Protein AF-A0A7V9DFH9-F1 (afdb_monomer_lite)

Sequence (57 aa):
MEAIILDGLGWIGAALILAAYGLVSFKRLAPDSMAYQGLNIAASILLLINTMYYGAY

pLDDT: mean 95.2, std 6.29, range [64.31, 98.56]

Structure (mmCIF, N/CA/C/O backbone):
data_AF-A0A7V9DFH9-F1
#
_entry.id   AF-A0A7V9DFH9-F1
#
loop_
_atom_site.group_PDB
_atom_site.id
_atom_site.type_symbol
_atom_site.label_atom_id
_atom_site.label_alt_id
_atom_site.label_comp_id
_atom_site.label_asym_id
_atom_site.label_entity_id
_atom_site.label_seq_id
_atom_site.pdbx_PDB_ins_code
_atom_site.Cartn_x
_atom_site.Cartn_y
_atom_site.Cartn_z
_atom_site.occupancy
_atom_site.B_iso_or_equiv
_atom_site.auth_seq_id
_atom_site.auth_comp_id
_atom_site.auth_asym_id
_atom_site.auth_atom_id
_atom_site.pdbx_PDB_model_num
ATOM 1 N N . MET A 1 1 ? 15.718 -4.577 -17.341 1.00 64.31 1 MET A N 1
ATOM 2 C CA . MET A 1 1 ? 15.943 -4.845 -15.902 1.00 64.31 1 MET A CA 1
ATOM 3 C C . MET A 1 1 ? 15.094 -3.919 -15.042 1.00 64.31 1 MET A C 1
ATOM 5 O O . MET A 1 1 ? 14.429 -4.418 -14.149 1.00 64.31 1 MET A O 1
ATOM 9 N N . GLU A 1 2 ? 15.033 -2.622 -15.361 1.00 77.00 2 GLU A N 1
ATOM 10 C CA . GLU A 1 2 ? 14.184 -1.642 -14.657 1.00 77.00 2 GLU A CA 1
ATOM 11 C C . GLU A 1 2 ? 12.690 -2.005 -14.666 1.00 77.00 2 GLU A C 1
ATOM 13 O O . GLU A 1 2 ? 12.063 -1.990 -13.613 1.00 77.00 2 GLU A O 1
ATOM 18 N N . ALA A 1 3 ? 12.152 -2.449 -15.809 1.00 87.12 3 ALA A N 1
ATOM 19 C CA . ALA A 1 3 ? 10.749 -2.859 -15.930 1.00 87.12 3 ALA A CA 1
ATOM 20 C C . ALA A 1 3 ? 10.335 -3.953 -14.924 1.00 87.12 3 ALA A C 1
ATOM 22 O O . ALA A 1 3 ? 9.320 -3.812 -14.260 1.00 87.12 3 ALA A O 1
ATOM 23 N N . ILE A 1 4 ? 11.163 -4.988 -14.713 1.00 92.88 4 ILE A N 1
ATOM 24 C CA . ILE A 1 4 ? 10.853 -6.087 -13.774 1.00 92.88 4 ILE A CA 1
ATOM 25 C C . ILE A 1 4 ? 10.740 -5.574 -12.333 1.00 92.88 4 ILE A C 1
ATOM 27 O O . ILE A 1 4 ? 9.882 -6.024 -11.576 1.00 92.88 4 ILE A O 1
ATOM 31 N N . ILE A 1 5 ? 11.608 -4.636 -11.943 1.00 93.88 5 ILE A N 1
ATOM 32 C CA . ILE A 1 5 ? 11.572 -4.039 -10.603 1.00 93.88 5 ILE A CA 1
ATOM 33 C C . ILE A 1 5 ? 10.288 -3.225 -10.445 1.00 93.88 5 ILE A C 1
ATOM 35 O O . ILE A 1 5 ? 9.592 -3.369 -9.445 1.00 93.88 5 ILE A O 1
ATOM 39 N N . LEU A 1 6 ? 9.956 -2.400 -11.438 1.00 93.75 6 LEU A N 1
ATOM 40 C CA . LEU A 1 6 ? 8.779 -1.536 -11.401 1.00 93.75 6 LEU A CA 1
ATOM 41 C C . LEU A 1 6 ? 7.478 -2.342 -11.445 1.00 93.75 6 LEU A C 1
ATOM 43 O O . LEU A 1 6 ? 6.548 -2.014 -10.709 1.00 93.75 6 LEU A O 1
ATOM 47 N N . ASP A 1 7 ? 7.428 -3.426 -12.217 1.00 94.88 7 ASP A N 1
ATOM 48 C CA . ASP A 1 7 ? 6.335 -4.402 -12.195 1.00 94.88 7 ASP A CA 1
ATOM 49 C C . ASP A 1 7 ? 6.193 -5.032 -10.815 1.00 94.88 7 ASP A C 1
ATOM 51 O O . ASP A 1 7 ? 5.097 -5.071 -10.259 1.00 94.88 7 ASP A O 1
ATOM 55 N N . GLY A 1 8 ? 7.308 -5.473 -10.225 1.00 96.44 8 GLY A N 1
ATOM 56 C CA . GLY A 1 8 ? 7.335 -6.016 -8.871 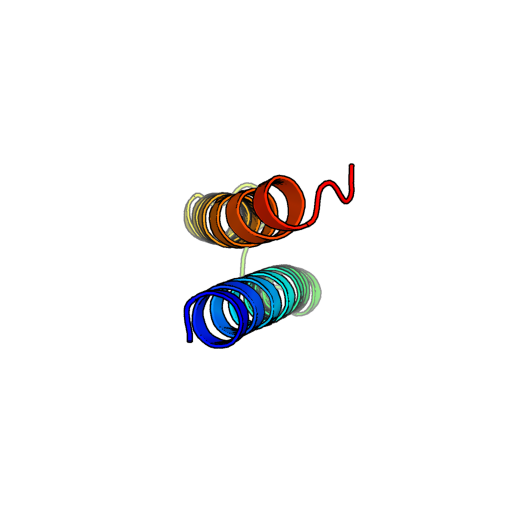1.00 96.44 8 GLY A CA 1
ATOM 57 C C . GLY A 1 8 ? 6.771 -5.033 -7.843 1.00 96.44 8 GLY A C 1
ATOM 58 O O . GLY A 1 8 ? 5.920 -5.413 -7.042 1.00 96.44 8 GLY A O 1
ATOM 59 N N . LEU A 1 9 ? 7.178 -3.761 -7.896 1.00 94.94 9 LEU A N 1
ATOM 60 C CA . LEU A 1 9 ? 6.646 -2.712 -7.020 1.00 94.94 9 LEU A CA 1
ATOM 61 C C . LEU A 1 9 ? 5.142 -2.498 -7.237 1.00 94.94 9 LEU A C 1
ATOM 63 O O . LEU A 1 9 ? 4.403 -2.412 -6.257 1.00 94.94 9 LEU A O 1
ATOM 67 N N . GLY A 1 10 ? 4.677 -2.483 -8.489 1.00 96.69 10 GLY A N 1
ATOM 68 C CA . GLY A 1 10 ? 3.255 -2.375 -8.819 1.00 96.69 10 GLY A CA 1
ATOM 69 C C . GLY A 1 10 ? 2.431 -3.526 -8.233 1.00 96.69 10 GLY A C 1
ATOM 70 O O . GLY A 1 10 ? 1.444 -3.294 -7.535 1.00 96.69 10 GLY A O 1
ATOM 71 N N . TRP A 1 11 ? 2.877 -4.771 -8.426 1.00 97.69 11 TRP A N 1
ATOM 72 C CA . TRP A 1 11 ? 2.218 -5.955 -7.863 1.00 97.69 11 TRP A CA 1
ATOM 73 C C . TRP A 1 11 ? 2.228 -5.969 -6.331 1.00 97.69 11 TRP A C 1
ATOM 75 O O . TRP A 1 11 ? 1.223 -6.331 -5.717 1.00 97.69 11 TRP A O 1
ATOM 85 N N . ILE A 1 12 ? 3.324 -5.532 -5.702 1.00 98.19 12 ILE A N 1
ATOM 86 C CA . ILE A 1 12 ? 3.403 -5.378 -4.242 1.00 98.19 12 ILE A CA 1
ATOM 87 C C . ILE A 1 12 ? 2.399 -4.319 -3.763 1.00 98.19 12 ILE A C 1
ATOM 89 O O . ILE A 1 12 ? 1.677 -4.563 -2.797 1.00 98.19 12 ILE A O 1
ATOM 93 N N . GLY A 1 13 ? 2.301 -3.177 -4.450 1.00 97.88 13 GLY A N 1
ATOM 94 C CA . GLY A 1 13 ? 1.320 -2.131 -4.153 1.00 97.88 13 GLY A CA 1
ATOM 95 C C . GLY A 1 13 ? -0.124 -2.625 -4.264 1.00 97.88 13 GLY A C 1
ATOM 96 O O . GLY A 1 13 ? -0.919 -2.427 -3.344 1.00 97.88 13 GLY A O 1
ATOM 97 N N . ALA A 1 14 ? -0.451 -3.351 -5.335 1.00 97.88 14 ALA A N 1
ATOM 98 C CA . ALA A 1 14 ? -1.769 -3.957 -5.523 1.00 97.88 14 ALA A CA 1
ATOM 99 C C . ALA A 1 14 ? -2.109 -4.956 -4.402 1.00 97.88 14 ALA A C 1
ATOM 101 O O . ALA A 1 14 ? -3.191 -4.892 -3.813 1.00 97.88 14 ALA A O 1
ATOM 102 N N . ALA A 1 15 ? -1.172 -5.844 -4.054 1.00 98.44 15 ALA A N 1
ATOM 103 C CA . ALA A 1 15 ? -1.350 -6.801 -2.965 1.00 98.44 15 ALA A CA 1
ATOM 104 C C . ALA A 1 15 ? -1.542 -6.106 -1.604 1.00 98.44 15 ALA A C 1
ATOM 106 O O . ALA A 1 15 ? -2.391 -6.526 -0.818 1.00 98.44 15 ALA A O 1
ATOM 107 N N . LEU A 1 16 ? -0.805 -5.022 -1.338 1.00 98.19 16 LEU A N 1
ATOM 108 C CA . LEU A 1 16 ? -0.940 -4.219 -0.119 1.00 98.19 16 LEU A CA 1
ATOM 109 C C . LEU A 1 16 ? -2.317 -3.557 -0.001 1.00 98.19 16 LEU A C 1
ATOM 111 O O . LEU A 1 16 ? -2.904 -3.601 1.080 1.00 98.19 16 LEU A O 1
ATOM 115 N N . ILE A 1 17 ? -2.861 -2.994 -1.087 1.00 97.88 17 ILE A N 1
ATOM 116 C CA . ILE A 1 17 ? -4.224 -2.433 -1.090 1.00 97.88 17 ILE A CA 1
ATOM 117 C C . ILE A 1 17 ? -5.260 -3.514 -0.774 1.00 97.88 17 ILE A C 1
ATOM 119 O O . ILE A 1 17 ? -6.133 -3.303 0.070 1.00 97.88 17 ILE A O 1
ATOM 123 N N . LEU A 1 18 ? -5.141 -4.696 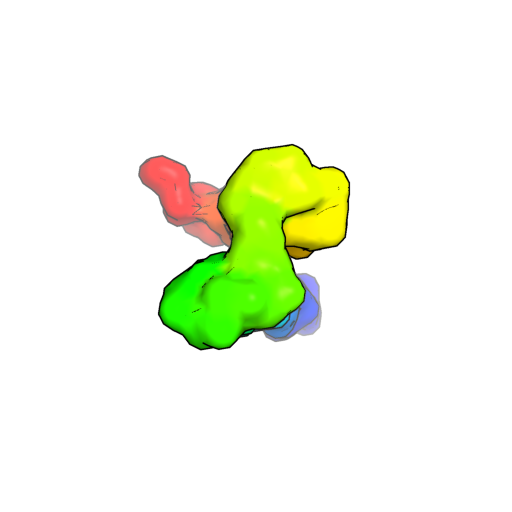-1.387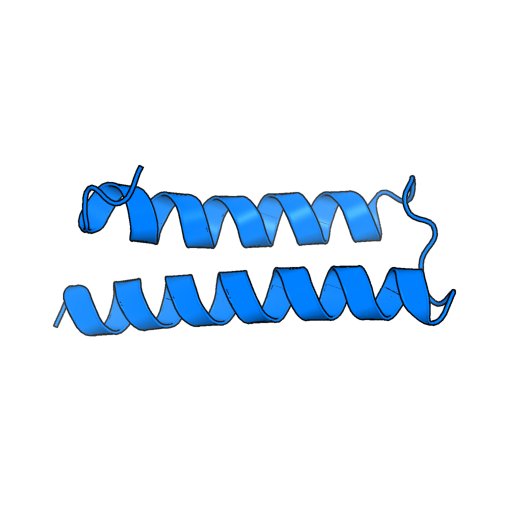 1.00 98.38 18 LEU A N 1
ATOM 124 C CA . LEU A 1 18 ? -6.061 -5.808 -1.134 1.00 98.38 18 LEU A CA 1
ATOM 125 C C . LEU A 1 18 ? -5.944 -6.325 0.302 1.00 98.38 18 LEU A C 1
ATOM 127 O O . LEU A 1 18 ? -6.957 -6.616 0.937 1.00 98.38 18 LEU A O 1
ATOM 131 N N . ALA A 1 19 ? -4.727 -6.394 0.843 1.00 98.25 19 ALA A N 1
ATOM 132 C CA . ALA A 1 19 ? -4.499 -6.758 2.235 1.00 98.25 19 ALA A CA 1
ATOM 133 C C . ALA A 1 19 ? -5.108 -5.723 3.194 1.00 98.25 19 ALA A C 1
ATOM 135 O O . ALA A 1 19 ? -5.809 -6.104 4.131 1.00 98.25 19 ALA A O 1
ATOM 136 N N . ALA A 1 20 ? -4.908 -4.424 2.947 1.00 98.12 20 ALA A N 1
ATOM 137 C CA . ALA A 1 20 ? -5.493 -3.350 3.749 1.00 98.12 20 ALA A CA 1
ATOM 138 C C . ALA A 1 20 ? -7.029 -3.406 3.734 1.00 98.12 20 ALA A C 1
ATOM 140 O O . ALA A 1 20 ? -7.665 -3.341 4.790 1.00 98.12 20 ALA A O 1
ATOM 141 N N . TYR A 1 21 ? -7.621 -3.607 2.554 1.00 98.00 21 TYR A N 1
ATOM 142 C CA . TYR A 1 21 ? -9.058 -3.815 2.398 1.00 98.00 21 TYR A CA 1
ATOM 143 C C . TYR A 1 21 ? -9.547 -5.061 3.148 1.00 98.00 21 TYR A C 1
ATOM 145 O O . TYR A 1 21 ? -10.556 -5.007 3.854 1.00 98.00 21 TYR A O 1
ATOM 153 N N . GLY A 1 22 ? -8.817 -6.175 3.048 1.00 98.56 22 GLY A N 1
ATOM 154 C CA . GLY A 1 22 ? -9.117 -7.405 3.777 1.00 98.56 22 GLY A CA 1
ATOM 155 C C . GLY A 1 22 ? -9.101 -7.190 5.290 1.00 98.56 22 GLY A C 1
ATOM 156 O O . GLY A 1 22 ? -10.029 -7.602 5.982 1.00 98.56 22 GLY A O 1
ATOM 157 N N . LEU A 1 23 ? -8.099 -6.481 5.815 1.00 98.38 23 LEU A N 1
ATOM 158 C CA . LEU A 1 23 ? -7.996 -6.169 7.242 1.00 98.38 23 LEU A CA 1
ATOM 159 C C . LEU A 1 23 ? -9.191 -5.350 7.745 1.00 98.38 23 LEU A C 1
ATOM 161 O O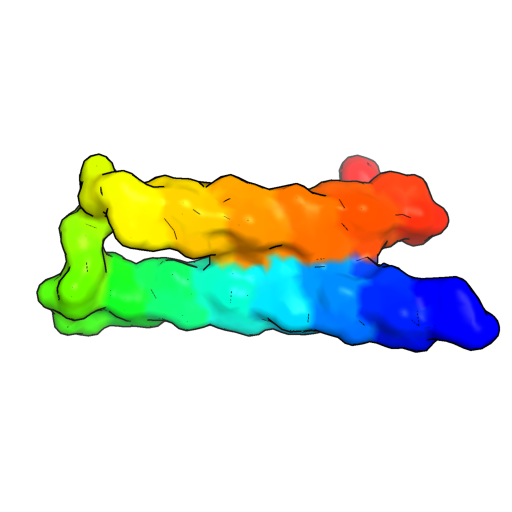 . LEU A 1 23 ? -9.708 -5.643 8.823 1.00 98.38 23 LEU A O 1
ATOM 165 N N . VAL A 1 24 ? -9.675 -4.375 6.974 1.00 98.31 24 VAL A N 1
ATOM 166 C CA . VAL A 1 24 ? -10.903 -3.636 7.321 1.00 98.31 24 VAL A CA 1
ATOM 167 C C . VAL A 1 24 ? -12.140 -4.529 7.209 1.00 98.31 24 VAL A C 1
ATOM 169 O O . VAL A 1 24 ? -12.965 -4.555 8.122 1.00 98.31 24 VAL A O 1
ATOM 172 N N . SER A 1 25 ? -12.248 -5.322 6.143 1.00 98.31 25 SER A N 1
ATOM 173 C CA . SER A 1 25 ? -13.396 -6.206 5.889 1.00 98.31 25 SER A CA 1
ATOM 174 C C . SER A 1 25 ? -13.570 -7.274 6.971 1.00 98.31 25 SER A C 1
ATOM 176 O O . SER A 1 25 ? -14.685 -7.550 7.412 1.00 98.31 25 SER A O 1
ATOM 178 N N . PHE A 1 26 ? -12.463 -7.826 7.472 1.00 98.44 26 PHE A N 1
ATOM 179 C CA . PHE A 1 26 ? -12.448 -8.764 8.597 1.00 98.44 26 PHE A CA 1
ATOM 180 C C . PHE A 1 26 ? -12.462 -8.074 9.970 1.00 98.44 26 PHE A C 1
ATOM 182 O O . PHE A 1 26 ? -12.245 -8.739 10.985 1.00 98.44 26 PHE A O 1
ATOM 189 N N . LYS A 1 27 ? -12.704 -6.755 10.023 1.00 97.94 27 LYS A N 1
ATOM 190 C CA . LYS A 1 27 ? -12.739 -5.940 11.250 1.00 97.94 27 LYS A CA 1
ATOM 191 C C . LYS A 1 27 ? -11.460 -6.051 12.094 1.00 97.94 27 LYS A C 1
ATOM 193 O O . LYS A 1 27 ? -11.499 -5.923 13.315 1.00 97.94 27 LYS A O 1
ATOM 198 N N . ARG A 1 28 ? -10.320 -6.315 11.449 1.00 98.31 28 ARG A N 1
ATOM 199 C CA . ARG A 1 28 ? -8.989 -6.363 12.076 1.00 98.31 28 ARG A CA 1
ATOM 200 C C . ARG A 1 28 ? -8.386 -4.972 12.235 1.00 98.31 28 ARG A C 1
ATOM 202 O O . ARG A 1 28 ? -7.613 -4.768 13.163 1.00 98.31 28 ARG A O 1
ATOM 209 N N . LEU A 1 29 ? -8.742 -4.036 11.357 1.00 97.94 29 LEU A N 1
ATOM 210 C CA . LEU A 1 29 ? -8.384 -2.622 11.453 1.00 97.94 29 LEU A CA 1
ATOM 211 C C . LEU A 1 29 ? -9.624 -1.747 11.272 1.00 97.94 29 LEU A C 1
ATOM 213 O O . LEU A 1 29 ? -10.524 -2.087 10.504 1.00 97.94 29 LEU A O 1
ATOM 217 N N . ALA A 1 30 ? -9.646 -0.604 11.955 1.00 98.00 30 ALA A N 1
ATOM 218 C CA . ALA A 1 30 ? -10.626 0.438 11.686 1.00 98.00 30 ALA A CA 1
ATOM 219 C C . ALA A 1 30 ? -10.210 1.232 10.429 1.00 98.00 30 ALA A C 1
ATOM 221 O O . ALA A 1 30 ? -9.014 1.499 10.251 1.00 98.00 30 ALA A O 1
ATOM 222 N N . PRO A 1 31 ? -11.151 1.613 9.550 1.00 96.25 31 PRO A N 1
ATOM 223 C CA . PRO A 1 31 ? -10.841 2.327 8.306 1.00 96.25 31 PRO A CA 1
ATOM 224 C C . PRO A 1 31 ? -10.307 3.755 8.529 1.00 96.25 31 PRO A C 1
ATOM 226 O O . PRO A 1 31 ? -9.677 4.330 7.646 1.00 96.25 31 PRO A O 1
ATOM 229 N N . ASP A 1 32 ? -10.514 4.336 9.706 1.00 97.25 32 ASP A N 1
ATOM 230 C CA . ASP A 1 32 ? -9.966 5.630 10.131 1.00 97.25 32 ASP A CA 1
ATOM 231 C C . ASP A 1 32 ? -8.646 5.499 10.918 1.00 97.25 32 ASP A C 1
ATOM 233 O O . ASP A 1 32 ? -8.050 6.498 11.317 1.00 97.25 32 ASP A O 1
ATOM 237 N N . SER A 1 33 ? -8.146 4.276 11.121 1.00 98.06 33 SER A N 1
ATOM 238 C CA . SER A 1 33 ? -6.901 4.048 11.856 1.00 98.06 33 SER A CA 1
ATOM 239 C C . SER A 1 33 ? -5.663 4.489 11.070 1.00 98.06 33 SER A C 1
ATOM 241 O O . SER A 1 33 ? -5.556 4.279 9.859 1.00 98.06 33 SER A O 1
ATOM 243 N N . MET A 1 34 ? -4.654 5.000 11.786 1.00 98.19 34 MET A N 1
ATOM 244 C CA . MET A 1 34 ? -3.352 5.351 11.199 1.00 98.19 34 MET A CA 1
ATOM 245 C C . MET A 1 34 ? -2.687 4.167 10.486 1.00 98.19 34 MET A C 1
ATOM 247 O O . MET A 1 34 ? -2.025 4.362 9.473 1.00 98.19 34 MET A O 1
ATOM 251 N N . ALA A 1 35 ? -2.877 2.941 10.985 1.00 97.81 35 ALA A N 1
ATOM 252 C CA . ALA A 1 35 ? -2.335 1.738 10.360 1.00 97.81 35 ALA A CA 1
ATOM 253 C C . ALA A 1 35 ? -2.951 1.490 8.973 1.00 97.81 35 ALA A C 1
ATOM 255 O O . ALA A 1 35 ? -2.222 1.273 8.008 1.00 97.81 35 ALA A O 1
ATOM 256 N N . TYR A 1 36 ? -4.280 1.573 8.850 1.00 98.12 36 TYR A N 1
ATOM 257 C CA . TYR A 1 36 ? -4.960 1.413 7.563 1.00 98.12 36 TYR A CA 1
ATOM 258 C C . TYR A 1 36 ? -4.608 2.537 6.580 1.00 98.12 36 TYR A C 1
ATOM 260 O O . TYR A 1 36 ? -4.334 2.269 5.408 1.00 98.12 36 TYR A O 1
ATOM 268 N N . GLN A 1 37 ? -4.574 3.784 7.055 1.00 98.12 37 GLN A N 1
ATOM 269 C CA . GLN A 1 37 ? -4.209 4.935 6.226 1.00 98.12 37 GLN A CA 1
ATOM 270 C C . GLN A 1 37 ? -2.748 4.842 5.759 1.00 98.12 37 GLN A C 1
ATOM 272 O O . GLN A 1 37 ? -2.465 5.031 4.579 1.00 98.12 37 GLN A O 1
ATOM 277 N N . GLY A 1 38 ? -1.830 4.443 6.645 1.00 98.38 38 GLY A N 1
ATOM 278 C CA . GLY A 1 38 ? -0.427 4.202 6.306 1.00 98.38 38 GLY A CA 1
ATOM 279 C C . GLY A 1 38 ? -0.241 3.098 5.262 1.00 98.38 38 GLY A C 1
ATOM 280 O O . GLY A 1 38 ? 0.517 3.285 4.312 1.00 98.38 38 GLY A O 1
ATOM 281 N N . LEU A 1 39 ? -0.977 1.985 5.383 1.00 98.06 39 LEU A N 1
ATOM 282 C CA . LEU A 1 39 ? -0.972 0.910 4.381 1.00 98.06 39 LEU A CA 1
ATOM 283 C C . LEU A 1 39 ? -1.456 1.404 3.014 1.00 98.06 39 LEU A C 1
ATOM 285 O O . LEU A 1 39 ? -0.816 1.115 2.005 1.00 98.06 39 LEU A O 1
ATOM 289 N N . ASN A 1 40 ? -2.550 2.171 2.976 1.00 98.06 40 ASN A N 1
ATOM 290 C CA . ASN A 1 40 ? -3.081 2.706 1.723 1.00 98.06 40 ASN A CA 1
ATOM 291 C C . ASN A 1 40 ? -2.132 3.717 1.077 1.00 98.06 40 ASN A C 1
ATOM 293 O O . ASN A 1 40 ? -1.929 3.656 -0.133 1.00 98.06 40 ASN A O 1
ATOM 297 N N . ILE A 1 41 ? -1.512 4.607 1.856 1.00 98.44 41 ILE A N 1
ATOM 298 C CA . ILE A 1 41 ? -0.528 5.570 1.342 1.00 98.44 41 ILE A CA 1
ATOM 299 C C . ILE A 1 41 ? 0.677 4.831 0.751 1.00 98.44 41 ILE A C 1
ATOM 301 O O . ILE A 1 41 ? 1.059 5.101 -0.386 1.00 98.44 41 ILE A O 1
ATOM 305 N N . ALA A 1 42 ? 1.242 3.864 1.480 1.00 98.25 42 ALA A N 1
ATOM 306 C CA . ALA A 1 42 ? 2.382 3.084 1.002 1.00 98.25 42 ALA A CA 1
ATOM 307 C C . ALA A 1 42 ? 2.050 2.319 -0.291 1.00 98.25 42 ALA A C 1
ATOM 309 O O . ALA A 1 42 ? 2.798 2.396 -1.265 1.00 98.25 42 ALA A O 1
ATOM 310 N N . ALA A 1 43 ? 0.901 1.641 -0.330 1.00 98.06 43 ALA A N 1
ATOM 311 C CA . ALA A 1 43 ? 0.418 0.936 -1.514 1.00 98.06 43 ALA A CA 1
ATOM 312 C C . ALA A 1 43 ? 0.223 1.872 -2.717 1.00 98.06 43 ALA A C 1
ATOM 314 O O . ALA A 1 43 ? 0.646 1.559 -3.829 1.00 98.06 43 ALA A O 1
ATOM 315 N N . SER A 1 44 ? -0.375 3.042 -2.479 1.00 97.69 44 SER A N 1
ATOM 316 C CA . SER A 1 44 ? -0.651 4.043 -3.512 1.00 97.69 44 SER A CA 1
ATOM 317 C C . SER A 1 44 ? 0.632 4.628 -4.098 1.00 97.69 44 SER A C 1
ATOM 319 O O . SER A 1 44 ? 0.696 4.839 -5.301 1.00 97.69 44 SER A O 1
ATOM 321 N N . ILE A 1 45 ? 1.675 4.844 -3.287 1.00 98.25 45 ILE A N 1
ATOM 322 C CA . ILE A 1 45 ? 2.986 5.308 -3.773 1.00 98.25 45 ILE A CA 1
ATOM 323 C C . ILE A 1 45 ? 3.627 4.264 -4.695 1.00 98.25 45 ILE A C 1
ATOM 325 O O . ILE A 1 45 ? 4.137 4.617 -5.757 1.00 98.25 45 ILE A O 1
ATOM 329 N N . LEU A 1 46 ? 3.578 2.981 -4.322 1.00 97.06 46 LEU A N 1
ATOM 330 C CA . LEU A 1 46 ? 4.122 1.901 -5.151 1.00 97.06 46 LEU A CA 1
ATOM 331 C C . LEU A 1 46 ? 3.404 1.795 -6.502 1.00 97.06 46 LEU A C 1
ATOM 333 O O . LEU A 1 46 ? 4.055 1.677 -7.541 1.00 97.06 46 LEU A O 1
ATOM 337 N N . LEU A 1 47 ? 2.072 1.888 -6.490 1.00 96.81 47 LEU A N 1
ATOM 338 C CA . LEU A 1 47 ? 1.271 1.899 -7.712 1.00 96.81 47 LEU A CA 1
ATOM 339 C C . LEU A 1 47 ? 1.517 3.156 -8.546 1.00 96.81 47 LEU A C 1
ATOM 341 O O . LEU A 1 47 ? 1.686 3.039 -9.751 1.00 96.81 47 LEU A O 1
ATOM 345 N N . LEU A 1 48 ? 1.615 4.337 -7.926 1.00 96.62 48 LEU A N 1
ATOM 346 C CA . LEU A 1 48 ? 1.902 5.592 -8.623 1.00 96.62 48 LEU A CA 1
ATOM 347 C C . LEU A 1 48 ? 3.215 5.508 -9.405 1.00 96.62 48 LEU A C 1
ATOM 349 O O . LEU A 1 48 ? 3.261 5.913 -10.563 1.00 96.62 48 LEU A O 1
ATOM 353 N N . ILE A 1 49 ? 4.270 4.963 -8.794 1.00 95.06 49 ILE A N 1
ATOM 354 C CA . ILE A 1 49 ? 5.569 4.784 -9.456 1.00 95.06 49 ILE A CA 1
ATOM 355 C C . ILE A 1 49 ? 5.424 3.881 -10.691 1.00 95.06 49 ILE A C 1
ATOM 357 O O . ILE A 1 49 ? 5.935 4.219 -11.760 1.00 95.06 49 ILE A O 1
ATOM 361 N N . ASN A 1 50 ? 4.701 2.764 -10.564 1.00 94.31 50 ASN A N 1
ATOM 362 C CA . ASN A 1 50 ? 4.448 1.846 -11.674 1.00 94.31 50 ASN A CA 1
ATOM 363 C C . ASN A 1 50 ? 3.614 2.513 -12.787 1.00 94.31 50 ASN A C 1
ATOM 365 O O . ASN A 1 50 ? 4.019 2.514 -13.949 1.00 94.31 50 ASN A O 1
ATOM 369 N N . THR A 1 51 ? 2.506 3.160 -12.426 1.00 93.50 51 THR A N 1
ATOM 370 C CA . THR A 1 51 ? 1.620 3.881 -13.346 1.00 93.50 51 THR A CA 1
ATOM 371 C C . THR A 1 51 ? 2.353 4.978 -14.109 1.00 93.50 51 THR A C 1
ATOM 373 O O . THR A 1 51 ? 2.190 5.084 -15.322 1.00 93.50 51 THR A O 1
ATOM 376 N N . MET A 1 52 ? 3.182 5.778 -13.434 1.00 94.69 52 MET A N 1
ATOM 377 C CA . MET A 1 52 ? 3.955 6.847 -14.072 1.00 94.69 52 MET A CA 1
ATOM 378 C C . MET A 1 52 ? 4.976 6.301 -15.073 1.00 94.69 52 MET A C 1
ATOM 380 O O . MET A 1 52 ? 5.156 6.896 -16.132 1.00 94.69 52 MET A O 1
ATOM 384 N N . TYR A 1 53 ? 5.617 5.168 -14.768 1.00 92.38 53 TYR A N 1
ATOM 385 C CA . TYR A 1 53 ? 6.566 4.530 -15.683 1.00 92.38 53 TYR A CA 1
ATOM 386 C C . TYR A 1 53 ? 5.896 4.028 -16.966 1.00 92.38 53 TYR A C 1
ATOM 388 O O . TYR A 1 53 ? 6.434 4.211 -18.055 1.00 92.38 53 TYR A O 1
ATOM 396 N N . TYR A 1 54 ? 4.711 3.429 -16.841 1.00 92.75 54 TYR A N 1
ATOM 397 C CA . TYR A 1 54 ? 3.961 2.900 -17.982 1.00 92.75 54 TYR A CA 1
ATOM 398 C C . TYR A 1 54 ? 3.036 3.921 -18.658 1.00 92.75 54 TYR A C 1
ATOM 400 O O . TYR A 1 54 ? 2.489 3.628 -19.719 1.00 92.75 54 TYR A O 1
ATOM 408 N N . GLY A 1 55 ? 2.848 5.108 -18.072 1.00 89.56 55 GLY A N 1
ATOM 409 C CA . GLY A 1 55 ? 1.886 6.104 -18.551 1.00 89.56 55 GLY A CA 1
ATOM 410 C C . GLY A 1 55 ? 0.427 5.642 -18.441 1.00 89.56 55 GLY A C 1
ATOM 411 O O . GLY A 1 55 ? -0.384 5.976 -19.297 1.00 89.56 55 GLY A O 1
ATOM 412 N N . ALA A 1 56 ? 0.104 4.843 -17.420 1.00 85.94 56 ALA A N 1
ATOM 413 C CA . ALA A 1 56 ? -1.188 4.169 -17.248 1.00 85.94 56 ALA A CA 1
ATOM 414 C C . ALA A 1 56 ? -2.166 4.951 -16.340 1.00 85.94 56 ALA A C 1
ATOM 416 O O . ALA A 1 56 ? -2.609 4.419 -15.318 1.00 85.94 56 ALA A O 1
ATOM 417 N N . TYR A 1 57 ? -2.430 6.222 -16.659 1.00 73.88 57 TYR A N 1
ATOM 418 C CA . TYR A 1 57 ? -3.292 7.138 -15.890 1.00 73.88 57 TYR A CA 1
ATOM 419 C C . TYR A 1 57 ? -4.583 7.513 -16.625 1.00 73.88 57 TYR A C 1
ATOM 421 O O . TYR A 1 57 ? -4.603 7.448 -17.875 1.00 73.88 57 TYR A O 1
#

Radius of gyration: 12.58 Å; chains: 1; bounding box: 29×16×31 Å

Secondary structure (DSSP, 8-state):
-HHHHHHHHHHHHHHHHHHHHHHHHTTSS-TTSHHHHHHHHHHHHHHHHHHHHHT--

Foldseek 3Di:
DVLVVLVVLLVVLVVLLVVLVVCVVVVVDPCPDPVSVVSNVSSVVSNVSSCVVVVPD

=== Feature glossary ===
Feature key, reading from the visual/contextual features back to the raw sequence:

Rendered structure images. Structure images are PyMOL renders from six orthogonal camera directions. Cartoon representation draws helices as coils and strands as arrows; sticks shows the backbone as bonds; surface shows the solvent-excluded envelope. Rainbow coloring maps sequence position to hue (blue→red, N→C); chain coloring assigns a distinct color per polypeptide.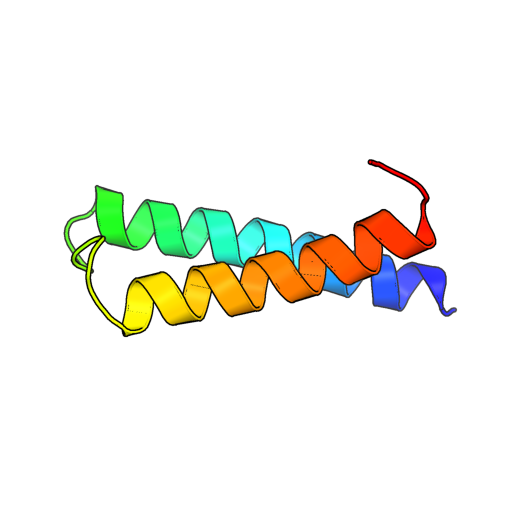

Contact-map, Ramachandran, and PAE plots. Three diagnostic plots accompany the record. The Cα contact map visualizes the tertiary structure as a 2D adjacency matrix (8 Å cutoff, sequence-local contacts suppressed). The Ramachandran plot shows the distribution of backbone (φ, ψ) torsions, with points in the α and β basins reflecting secondary structure content. The PAE plot shows AlphaFold's inter-residue confidence as a color matrix.

InterPro / GO / CATH / organism. The annotation block draws on four external resources. InterPro: which protein families and domains the sequence belongs to. GO: standardized terms for what the protein does, what process it participates in, and where in the cell it acts. CATH: which structural fold it has in the CATH hierarchy. Organism: the species of origin.

Nearest PDB structures. Structural nearest neighbors (via Foldseek easy-search vs the PDB). Reported per hit: target PDB id, E-value, and alignment TM-score. A TM-score above ~0.5 is the conventional threshold for 'same fold'.

Predicted aligned error. Predicted aligned error is AlphaFold's pairwise confidence. Unlike pLDDT (per-residue), PAE is per-residue-pair and captures whether two parts of the structure are correctly placed relative to each other. Units are ångströms of expected positional error.

Solvent-accessible surface area. SASA measures how much of the protein is reachable by solvent. It is computed by rolling a water-sized probe over the atomic surface and summing the exposed area (Å²). Per-residue SASA distinguishes core (buried, low SASA) from surface (exposed, high SASA) residues; total SASA is a whole-molecule size measure.

B-factor. Crystallographic B-factors measure how much each atom's electron density is smeared out, in Å². They rise in mobile loops and surface residues and fall in the buried interior. In AlphaFold models this column is repurposed to hold pLDDT instead.

pLDDT. For AlphaFold models, the B-factor field carries pLDDT — the model's own estimate of local accuracy on a 0–100 scale. Regions with pLDDT<50 should be treated as essentially unmodeled; they often correspond to intrinsically disordered segments.

Backbone torsions (φ/ψ). φ (phi) and ψ (psi) are the two rotatable backbone dihedrals per residue: φ is the C(i-1)–N–Cα–C torsion, ψ is the N–Cα–C–N(i+1) torsion, both in degrees on (−180°, 180°]. α-helical residues cluster near (−60°, −45°); β-strand residues near (−120°, +130°). A Ramachandran plot is simply a scatter of (φ, ψ) for every residue.

Radius of gyration, Cα contacts, bounding box. Radius of gyration (Rg) is the root-mean-square distance of Cα atoms from their centroid — a single number for overall size and compactness. A globular domain of N residues has Rg ≈ 2.2·N^0.38 Å; an extended or disordered chain has a much larger Rg. The Cα contact count is the number of residue pairs whose Cα atoms are within 8 Å and are more than four positions apart in sequence — a standard proxy for tertiary packing density. The bounding box is the smallest axis-aligned b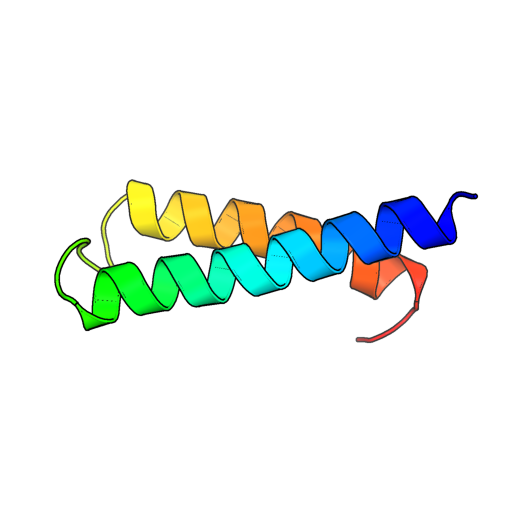ox enclosing all Cα atoms.

Secondary structure (3-state, P-SEA). Three-state secondary structure (P-SEA) collapses the eight DSSP classes into helix (a), strand (b), and coil (c). P-SEA assigns these from Cα geometry alone — distances and angles — without requiring backbone oxygens, so it works on any Cα trace.

Secondary structure (8-state, DSSP). Secondary structure is the local, repeating backbone conformation. DSSP classifies it into eight states by reading the hydrogen-bond network: three helix types (H, G, I), two β types (E, B), two non-regular types (T, S), and unstructured coil (-).

Foldseek 3Di. The Foldseek 3Di string encodes local tertiary geometry as a 20-letter alphabet — one character per residue — derived from the relative positions of nearby Cα atoms. Unlike the amino-acid sequence, 3Di is a direct function of the 3D structure, so two proteins with the same fold have similar 3Di strings even at low sequence identity.

mmCIF coordinates. Structure coordinates are given as an mmCIF _atom_site loop: one row per atom with element, residue name, chain id, sequence number, and x/y/z position in Å. Only the four main-chain atoms per residue are included here; side chains are omitted to keep the record compact.

Sequence. This is the polypeptide sequence — one letter per residue, N-terminus first. Length ranges from a few dozen residues for small domains to over a thousand for large multi-domain proteins.